Protein AF-A0A1V4QPF0-F1 (afdb_monomer_lite)

Foldseek 3Di:
DDDDDDDDDDDDDDDDDDDDDPPPPPVQPQQPQDDKWKDKDKDAQAAWDWDATPLGKIKIQHRRQFNGTKIKMKMQPDDDLSSPPVQEDPPFGDFFWKMKMFIDQQTATADWMKTKTFTSDFDDAQFKFFKWKQDPVVSHTDGQPRWIWGQHPRSGMTMTTRPRHGPRTRTIMMTTTPPGGD

Secondary structure (DSSP, 8-state):
----------------------------------S--EEEEEE-TTS-EEEE-TTS-EEEE-TTSSSS-EEEEEE----GGGG-GGGSPTT--SEEEEEEEEESTT----SPEEEEEE-SS---TT-EEEEEEEETTTTEEEEEEEEEEEE-TTSSEEEEEE--TT-SS-EEEEEEETT---

Sequence (182 aa):
MKAHLRLLFAGGAMLVLLLALVACSGGGQRAHFPTGQMVTATVPAGQQTVVALPSGSSATFPAGAFAANTHVTVSEMLGGEERDAASFPQGSGLLLGALSITAAPGAAVHQDLTVVLVLEKACTPGEQFVVFQFNPAHHVWESAGSAVAQVGADGQMATFTANTTGLTELEVSYGVFENLHP

Radius of gyration: 25.46 Å; chains: 1; bounding box: 64×34×97 Å

Structure (mmCIF, N/CA/C/O backbone):
data_AF-A0A1V4QPF0-F1
#
_entry.id   AF-A0A1V4QPF0-F1
#
loop_
_atom_site.group_PDB
_atom_site.id
_atom_site.type_symbol
_atom_site.label_atom_id
_atom_site.label_alt_id
_atom_site.label_comp_id
_atom_site.label_asym_id
_atom_site.label_entity_id
_atom_site.label_seq_id
_atom_site.pdbx_PDB_ins_code
_atom_site.Cartn_x
_atom_site.Cartn_y
_atom_site.Cartn_z
_atom_site.occupancy
_atom_site.B_iso_or_equiv
_atom_site.auth_seq_id
_atom_site.auth_comp_id
_atom_site.auth_asym_id
_atom_site.auth_atom_id
_atom_site.pdbx_PDB_model_num
ATOM 1 N N . MET A 1 1 ? 46.985 4.754 -79.239 1.00 35.47 1 MET A N 1
ATOM 2 C CA . MET A 1 1 ? 47.728 3.558 -78.779 1.00 35.47 1 MET A CA 1
ATOM 3 C C . MET A 1 1 ? 47.425 3.349 -77.303 1.00 35.47 1 MET A C 1
ATOM 5 O O . MET A 1 1 ? 47.468 4.336 -76.592 1.00 35.47 1 MET A O 1
ATOM 9 N N . LYS A 1 2 ? 47.052 2.108 -76.931 1.00 33.84 2 LYS A N 1
ATOM 10 C CA . LYS A 1 2 ? 47.289 1.363 -75.664 1.00 33.84 2 LYS A CA 1
ATOM 11 C C . LYS A 1 2 ? 47.632 2.182 -74.395 1.00 33.84 2 LYS A C 1
ATOM 13 O O . LYS A 1 2 ? 48.517 3.014 -74.454 1.00 33.84 2 LYS A O 1
ATOM 18 N N . ALA A 1 3 ? 47.140 1.910 -73.187 1.00 39.81 3 ALA A N 1
ATOM 19 C CA . ALA A 1 3 ? 46.322 0.834 -72.633 1.00 39.81 3 ALA A CA 1
ATOM 20 C C . ALA A 1 3 ? 45.899 1.230 -71.196 1.00 39.81 3 ALA A C 1
ATOM 22 O O . ALA A 1 3 ? 46.525 2.074 -70.562 1.00 39.81 3 ALA A O 1
ATOM 23 N N . HIS A 1 4 ? 44.832 0.591 -70.718 1.00 37.53 4 HIS A N 1
ATOM 24 C CA . HIS A 1 4 ? 44.300 0.595 -69.352 1.00 37.53 4 HIS A CA 1
ATOM 25 C C . HIS A 1 4 ? 45.312 0.122 -68.290 1.00 37.53 4 HIS A C 1
ATOM 27 O O . HIS A 1 4 ? 46.187 -0.660 -68.646 1.00 37.53 4 HIS A O 1
ATOM 33 N N . LEU A 1 5 ? 45.109 0.492 -67.008 1.00 31.28 5 LEU A N 1
ATOM 34 C CA . LEU A 1 5 ? 44.923 -0.408 -65.834 1.00 31.28 5 LEU A CA 1
ATOM 35 C C . LEU A 1 5 ? 45.039 0.401 -64.512 1.00 31.28 5 LEU A C 1
ATOM 37 O O . LEU A 1 5 ? 46.109 0.870 -64.158 1.00 31.28 5 LEU A O 1
ATOM 41 N N . ARG A 1 6 ? 43.919 0.798 -63.889 1.00 37.50 6 ARG A N 1
ATOM 42 C CA . ARG A 1 6 ? 43.373 0.260 -62.616 1.00 37.50 6 ARG A CA 1
ATOM 43 C C . ARG A 1 6 ? 44.394 0.071 -61.478 1.00 37.50 6 ARG A C 1
ATOM 45 O O . ARG A 1 6 ? 45.110 -0.922 -61.464 1.00 37.50 6 ARG A O 1
ATOM 52 N N . LEU A 1 7 ? 44.298 0.917 -60.448 1.00 34.06 7 LEU A N 1
ATOM 53 C CA . LEU A 1 7 ? 44.562 0.522 -59.062 1.00 34.06 7 LEU A CA 1
ATOM 54 C C . LEU A 1 7 ? 43.280 0.744 -58.248 1.00 34.06 7 LEU A C 1
ATOM 56 O O . LEU A 1 7 ? 42.744 1.848 -58.202 1.00 34.06 7 LEU A O 1
ATOM 60 N N . LEU A 1 8 ? 42.775 -0.338 -57.666 1.00 39.50 8 LEU A N 1
ATOM 61 C CA . LEU A 1 8 ? 41.588 -0.426 -56.822 1.00 39.50 8 LEU A CA 1
ATOM 62 C C . LEU A 1 8 ? 41.991 -1.374 -55.693 1.00 39.50 8 LEU A C 1
ATOM 64 O O . LEU A 1 8 ? 42.223 -2.530 -56.002 1.00 39.50 8 LEU A O 1
ATOM 68 N N . PHE A 1 9 ? 42.145 -0.879 -54.465 1.00 37.16 9 PHE A N 1
ATOM 69 C CA . PHE A 1 9 ? 42.130 -1.574 -53.160 1.00 37.16 9 PHE A CA 1
ATOM 70 C C . PHE A 1 9 ? 42.404 -0.479 -52.108 1.00 37.16 9 PHE A C 1
ATOM 72 O O . PHE A 1 9 ? 43.239 0.380 -52.362 1.00 37.16 9 PHE A O 1
ATOM 79 N N . ALA A 1 10 ? 41.848 -0.410 -50.904 1.00 35.81 10 ALA A N 1
ATOM 80 C CA . ALA A 1 10 ? 40.687 -0.972 -50.218 1.00 35.81 10 ALA A CA 1
ATOM 81 C C . ALA A 1 10 ? 40.774 -0.413 -48.778 1.00 35.81 10 ALA A C 1
ATOM 83 O O . ALA A 1 10 ? 41.875 -0.288 -48.248 1.00 35.81 10 ALA A O 1
ATOM 84 N N . GLY A 1 11 ? 39.629 -0.141 -48.145 1.00 32.22 11 GLY A N 1
ATOM 85 C CA . GLY A 1 11 ? 39.514 0.205 -46.718 1.00 32.22 11 GLY A CA 1
ATOM 86 C C . GLY A 1 11 ? 39.716 1.695 -46.426 1.00 32.22 11 GLY A C 1
ATOM 87 O O . GLY A 1 11 ? 40.673 2.299 -46.872 1.00 32.22 11 GLY A O 1
ATOM 88 N N . GLY A 1 12 ? 38.860 2.395 -45.699 1.00 34.09 12 GLY A N 1
ATOM 89 C CA . GLY A 1 12 ? 37.661 2.041 -44.962 1.00 34.09 12 GLY A CA 1
ATOM 90 C C . GLY A 1 12 ? 37.195 3.328 -44.274 1.00 34.09 12 GLY A C 1
ATOM 91 O O . GLY A 1 12 ? 38.023 4.115 -43.838 1.00 34.09 12 GLY A O 1
ATOM 92 N N . ALA A 1 13 ? 35.881 3.543 -44.266 1.00 38.09 13 ALA A N 1
ATOM 93 C CA . ALA A 1 13 ? 35.116 4.369 -43.331 1.00 38.09 13 ALA A CA 1
ATOM 94 C C . ALA A 1 13 ? 35.727 5.692 -42.811 1.00 38.09 13 ALA A C 1
ATOM 96 O O . ALA A 1 13 ? 36.529 5.677 -41.889 1.00 38.09 13 ALA A O 1
ATOM 97 N N . MET A 1 14 ? 35.167 6.833 -43.228 1.00 35.44 14 MET A N 1
ATOM 98 C CA . MET A 1 14 ? 34.601 7.779 -42.251 1.00 35.44 14 MET A CA 1
ATOM 99 C C . MET A 1 14 ? 33.602 8.709 -42.947 1.00 35.44 14 MET A C 1
ATOM 101 O O . MET A 1 14 ? 33.924 9.779 -43.457 1.00 35.44 14 MET A O 1
ATOM 105 N N . LEU A 1 15 ? 32.369 8.219 -43.031 1.00 36.81 15 LEU A N 1
ATOM 106 C CA . LEU A 1 15 ? 31.202 8.952 -43.492 1.00 36.81 15 LEU A CA 1
ATOM 107 C C . LEU A 1 15 ? 30.745 9.893 -42.362 1.00 36.81 15 LEU A C 1
ATOM 109 O O . LEU A 1 15 ? 30.407 9.426 -41.281 1.00 36.81 15 LEU A O 1
ATOM 113 N N . VAL A 1 16 ? 30.768 11.198 -42.641 1.00 38.81 16 VAL A N 1
ATOM 114 C CA . VAL A 1 16 ? 29.796 12.227 -42.219 1.00 38.81 16 VAL A CA 1
ATOM 115 C C . VAL A 1 16 ? 29.272 12.122 -40.774 1.00 38.81 16 VAL A C 1
ATOM 117 O O . VAL A 1 16 ? 28.289 11.438 -40.512 1.00 38.81 16 VAL A O 1
ATOM 120 N N . LEU A 1 17 ? 29.846 12.905 -39.851 1.00 39.06 17 LEU A N 1
ATOM 121 C CA . LEU A 1 17 ? 29.245 13.174 -38.537 1.00 39.06 17 LEU A CA 1
ATOM 122 C C . LEU A 1 17 ? 28.933 14.670 -38.396 1.00 39.06 17 LEU A C 1
ATOM 124 O O . LEU A 1 17 ? 29.670 15.432 -37.778 1.00 39.06 17 LEU A O 1
ATOM 128 N N . LEU A 1 18 ? 27.845 15.093 -39.035 1.00 40.84 18 LEU A N 1
ATOM 129 C CA . LEU A 1 18 ? 27.267 16.425 -38.875 1.00 40.84 18 LEU A CA 1
ATOM 130 C C . LEU A 1 18 ? 25.781 16.338 -39.222 1.00 40.84 18 LEU A C 1
ATOM 132 O O . LEU A 1 18 ? 25.400 16.554 -40.366 1.00 40.84 18 LEU A O 1
ATOM 136 N N . LEU A 1 19 ? 24.956 15.964 -38.242 1.00 41.16 19 LEU A N 1
ATOM 137 C CA . LEU A 1 19 ? 23.511 16.186 -38.260 1.00 41.16 19 LEU A CA 1
ATOM 138 C C . LEU A 1 19 ? 22.954 16.108 -36.833 1.00 41.16 19 LEU A C 1
ATOM 140 O O . LEU A 1 19 ? 22.882 15.047 -36.228 1.00 41.16 19 LEU A O 1
ATOM 144 N N . ALA A 1 20 ? 22.611 17.300 -36.348 1.00 42.09 20 ALA A N 1
ATOM 145 C CA . ALA A 1 20 ? 21.445 17.637 -35.545 1.00 42.09 20 ALA A CA 1
ATOM 146 C C . ALA A 1 20 ? 21.108 16.765 -34.324 1.00 42.09 20 ALA A C 1
ATOM 148 O O . ALA A 1 20 ? 20.602 15.653 -34.429 1.00 42.09 20 ALA A O 1
ATOM 149 N N . LEU A 1 21 ? 21.249 17.410 -33.161 1.00 45.69 21 LEU A N 1
ATOM 150 C CA . LEU A 1 21 ? 20.321 17.330 -32.035 1.00 45.69 21 LEU A CA 1
ATOM 151 C C . LEU A 1 21 ? 18.900 16.937 -32.477 1.00 45.69 21 LEU A C 1
ATOM 153 O O . LEU A 1 21 ? 18.097 17.783 -32.863 1.00 45.69 21 LEU A O 1
ATOM 157 N N . VAL A 1 22 ? 18.578 15.658 -32.341 1.00 44.28 22 VAL A N 1
ATOM 158 C CA . VAL A 1 22 ? 17.237 15.236 -31.962 1.00 44.28 22 VAL A CA 1
ATOM 159 C C . VAL A 1 22 ? 17.394 14.778 -30.529 1.00 44.28 22 VAL A C 1
ATOM 161 O O . VAL A 1 22 ? 17.840 13.668 -30.247 1.00 44.28 22 VAL A O 1
ATOM 164 N N . ALA A 1 23 ? 17.086 15.694 -29.613 1.00 41.69 23 ALA A N 1
ATOM 165 C CA . ALA A 1 23 ? 16.634 15.301 -28.299 1.00 41.69 23 ALA A CA 1
ATOM 166 C C . ALA A 1 23 ? 15.462 14.346 -28.540 1.00 41.69 23 ALA A C 1
ATOM 168 O O . ALA A 1 23 ? 14.362 14.777 -28.884 1.00 41.69 23 ALA A O 1
ATOM 169 N N . CYS A 1 24 ? 15.709 13.043 -28.427 1.00 38.41 24 CYS A N 1
ATOM 170 C CA . CYS A 1 24 ? 14.636 12.115 -28.154 1.00 38.41 24 CYS A CA 1
ATOM 171 C C . CYS A 1 24 ? 14.126 12.516 -26.774 1.00 38.41 24 CYS A C 1
ATOM 173 O O . CYS A 1 24 ? 14.644 12.080 -25.750 1.00 38.41 24 CYS A O 1
ATOM 175 N N . SER A 1 25 ? 13.130 13.401 -26.764 1.00 43.56 25 SER A N 1
ATOM 176 C CA . SER A 1 25 ? 12.105 13.402 -25.743 1.00 43.56 25 SER A CA 1
ATOM 177 C C . SER A 1 25 ? 11.560 11.980 -25.731 1.00 43.56 25 SER A C 1
ATOM 179 O O . SER A 1 25 ? 10.666 11.641 -26.510 1.00 43.56 25 SER A O 1
ATOM 181 N N . GLY A 1 26 ? 12.175 11.118 -24.922 1.00 37.66 26 GLY A N 1
ATOM 182 C CA . GLY A 1 26 ? 11.534 9.909 -24.458 1.00 37.66 26 GLY A CA 1
AT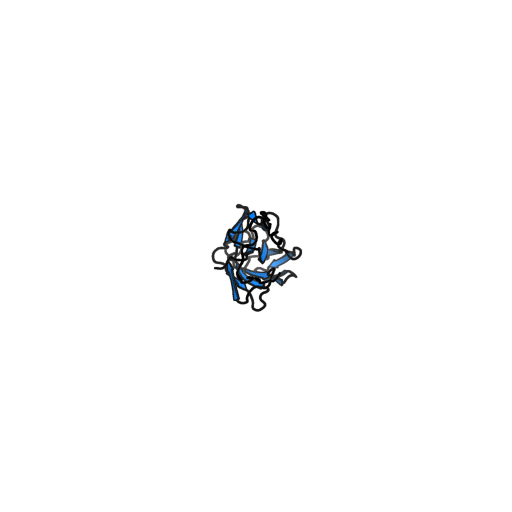OM 183 C C . GLY A 1 26 ? 10.297 10.409 -23.748 1.00 37.66 26 GLY A C 1
ATOM 184 O O . GLY A 1 26 ? 10.381 10.885 -22.620 1.00 37.66 26 GLY A O 1
ATOM 185 N N . GLY A 1 27 ? 9.186 10.454 -24.482 1.00 36.19 27 GL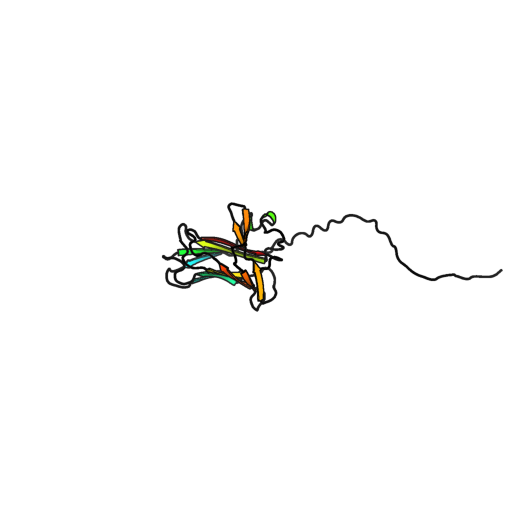Y A N 1
ATOM 186 C CA . GLY A 1 27 ? 7.885 10.701 -23.909 1.00 36.19 27 GLY A CA 1
ATOM 187 C C . GLY A 1 27 ? 7.741 9.641 -22.844 1.00 36.19 27 GLY A C 1
ATOM 188 O O . GLY A 1 27 ? 7.613 8.466 -23.185 1.00 36.19 27 GLY A O 1
ATOM 189 N N . GLY A 1 28 ? 7.878 10.056 -21.582 1.00 41.75 28 GLY A N 1
ATOM 190 C CA . GLY A 1 28 ? 7.612 9.196 -20.448 1.00 41.75 28 GLY A CA 1
ATOM 191 C C . GLY A 1 28 ? 6.280 8.538 -20.739 1.00 41.75 28 GLY A C 1
ATOM 192 O O . GLY A 1 28 ? 5.289 9.236 -20.990 1.00 41.75 28 GLY A O 1
ATOM 193 N N . GLN A 1 29 ? 6.289 7.210 -20.841 1.00 43.06 29 GLN A N 1
ATOM 194 C CA . GLN A 1 29 ? 5.051 6.460 -20.884 1.00 43.06 29 GLN A CA 1
ATOM 195 C C . GLN A 1 29 ? 4.284 6.910 -19.650 1.00 43.06 29 GLN A C 1
ATOM 197 O O . GLN A 1 29 ? 4.707 6.694 -18.520 1.00 43.06 29 GLN A O 1
ATOM 202 N N . ARG A 1 30 ? 3.218 7.675 -19.890 1.00 48.00 30 ARG A N 1
ATOM 203 C CA . ARG A 1 30 ? 2.278 8.062 -18.853 1.00 48.00 30 ARG A CA 1
ATOM 204 C C . ARG A 1 30 ? 1.765 6.751 -18.289 1.00 48.00 30 ARG A C 1
ATOM 206 O O . ARG A 1 30 ? 1.171 5.999 -19.060 1.00 48.00 30 ARG A O 1
ATOM 213 N N . ALA A 1 31 ? 2.045 6.505 -17.012 1.00 44.16 31 ALA A N 1
ATOM 214 C CA . ALA A 1 31 ? 1.589 5.334 -16.284 1.00 44.16 31 ALA A CA 1
ATOM 215 C C . ALA A 1 31 ? 0.129 5.047 -16.659 1.00 44.16 31 ALA A C 1
ATOM 217 O O . ALA A 1 31 ? -0.770 5.870 -16.419 1.00 44.16 31 ALA A O 1
ATOM 218 N N . HIS A 1 32 ? -0.098 3.936 -17.353 1.00 47.34 32 HIS A N 1
ATOM 219 C CA . HIS A 1 32 ? -1.435 3.479 -17.673 1.00 47.34 32 HIS A CA 1
ATOM 220 C C . HIS A 1 32 ? -1.970 2.784 -16.430 1.00 47.34 32 HIS A C 1
ATOM 222 O O . HIS A 1 32 ? -1.997 1.562 -16.332 1.00 47.34 32 HIS A O 1
ATOM 228 N N . PHE A 1 33 ? -2.393 3.588 -15.457 1.00 50.75 33 PHE A N 1
ATOM 229 C CA . PHE A 1 33 ? -3.130 3.055 -14.325 1.00 50.75 33 PHE A CA 1
ATOM 230 C C . PHE A 1 33 ? -4.452 2.479 -14.836 1.00 50.75 33 PHE A C 1
ATOM 232 O O . PHE A 1 33 ? -5.178 3.194 -15.545 1.00 50.75 33 PHE A O 1
ATOM 239 N N . PRO A 1 34 ? -4.806 1.239 -14.451 1.00 51.50 34 PRO A N 1
ATOM 240 C CA . PRO A 1 34 ? -6.169 0.759 -14.575 1.00 51.50 34 PRO A CA 1
ATOM 241 C C . PRO A 1 34 ? -7.111 1.833 -14.033 1.00 51.50 34 PRO A C 1
ATOM 243 O O . PRO A 1 34 ? -6.824 2.494 -13.032 1.00 51.50 34 PRO A O 1
ATOM 246 N N . THR A 1 35 ? -8.208 2.065 -14.748 1.00 53.72 35 THR A N 1
ATOM 247 C CA . THR A 1 35 ? -9.257 3.005 -14.349 1.00 53.72 35 THR A CA 1
ATOM 248 C C . THR A 1 35 ? -9.561 2.849 -12.868 1.00 53.72 35 THR A C 1
ATOM 250 O O . THR A 1 35 ? -9.953 1.769 -12.434 1.00 53.72 35 THR A O 1
ATOM 253 N N . GLY A 1 36 ? -9.347 3.944 -12.143 1.00 62.94 36 GLY A N 1
ATOM 254 C CA . GLY A 1 36 ? -9.359 4.037 -10.697 1.00 62.94 36 GLY A CA 1
ATOM 255 C C . GLY A 1 36 ? -10.484 3.260 -10.030 1.00 62.94 36 GLY A C 1
ATOM 256 O O . GLY A 1 36 ? -11.655 3.614 -10.158 1.00 62.94 36 GLY A O 1
ATOM 257 N N . GLN A 1 37 ? -10.108 2.194 -9.331 1.00 84.50 37 GLN A N 1
ATOM 258 C CA . GLN A 1 37 ? -11.037 1.382 -8.564 1.00 84.50 37 GLN A CA 1
ATOM 259 C C . GLN A 1 37 ? -10.996 1.796 -7.108 1.00 84.50 37 GLN A C 1
ATOM 261 O O . GLN A 1 37 ? -9.951 2.172 -6.584 1.00 84.50 37 GLN A O 1
ATOM 266 N N . MET A 1 38 ? -12.153 1.716 -6.466 1.00 92.75 38 MET A N 1
ATOM 267 C CA . MET A 1 38 ? -12.315 2.023 -5.060 1.00 92.75 38 MET A CA 1
ATOM 268 C C . MET A 1 38 ? -13.345 1.070 -4.471 1.00 92.75 38 MET A C 1
ATOM 270 O O . MET A 1 38 ? -14.390 0.822 -5.077 1.00 92.75 38 MET A O 1
ATOM 274 N N . VAL A 1 39 ? -13.055 0.547 -3.286 1.00 95.88 39 VAL A N 1
ATOM 275 C CA . VAL A 1 39 ? -13.970 -0.290 -2.514 1.00 95.88 39 VAL A CA 1
ATOM 276 C C . VAL A 1 39 ? -14.012 0.233 -1.089 1.00 95.88 39 VAL A C 1
ATOM 278 O O . VAL A 1 39 ? -12.976 0.398 -0.448 1.00 95.88 39 VAL A O 1
ATOM 281 N N . THR A 1 40 ? -15.225 0.450 -0.584 1.00 96.56 40 THR A N 1
ATOM 282 C CA . THR A 1 40 ? -15.469 0.744 0.828 1.00 96.56 40 THR A CA 1
ATOM 283 C C . THR A 1 40 ? -16.039 -0.492 1.510 1.00 96.56 40 THR A C 1
ATOM 285 O O . THR A 1 40 ? -16.972 -1.117 1.005 1.00 96.56 40 THR A O 1
ATOM 288 N N . ALA A 1 41 ? -15.496 -0.835 2.673 1.00 96.94 41 ALA A N 1
ATOM 289 C CA . ALA A 1 41 ? -15.918 -1.978 3.469 1.00 96.94 41 ALA A CA 1
ATOM 290 C C . ALA A 1 41 ? -15.939 -1.632 4.961 1.00 96.94 41 ALA A C 1
ATOM 292 O O . ALA A 1 41 ? -15.362 -0.638 5.400 1.00 96.94 41 ALA A O 1
ATOM 293 N N . THR A 1 42 ? -16.605 -2.469 5.752 1.00 97.69 42 THR A N 1
ATOM 294 C CA . THR A 1 42 ? -16.504 -2.435 7.214 1.00 97.69 42 THR A CA 1
ATOM 295 C C . THR A 1 42 ? -15.516 -3.503 7.663 1.00 97.69 42 THR A C 1
ATOM 297 O O . THR A 1 42 ? -15.692 -4.670 7.323 1.00 97.69 42 THR A O 1
ATOM 300 N N . VAL A 1 43 ? -14.518 -3.110 8.452 1.00 97.69 43 VAL A N 1
ATOM 301 C CA . VAL A 1 43 ? -13.574 -4.003 9.135 1.00 97.69 43 VAL A CA 1
ATOM 302 C C . VAL A 1 43 ? -14.059 -4.202 10.572 1.00 97.69 43 VAL A C 1
ATOM 304 O O . VAL A 1 43 ? -14.035 -3.245 11.353 1.00 97.69 43 VAL A O 1
ATOM 307 N N . PRO A 1 44 ? -14.536 -5.398 10.954 1.00 97.44 44 PRO A N 1
ATOM 308 C CA . PRO A 1 44 ? -14.956 -5.666 12.324 1.00 97.44 44 PRO A CA 1
ATOM 309 C C . PRO A 1 44 ? -13.756 -5.778 13.277 1.00 97.44 44 PRO A C 1
ATOM 311 O O . PRO A 1 44 ? -12.759 -6.414 12.943 1.00 97.44 44 PRO A O 1
ATOM 314 N N . ALA A 1 45 ? -13.882 -5.260 14.504 1.00 92.50 45 ALA A N 1
ATOM 315 C CA . ALA A 1 45 ? -12.778 -5.153 15.477 1.00 92.50 45 ALA A CA 1
ATOM 316 C C . ALA A 1 45 ? -12.066 -6.477 15.842 1.00 92.50 45 ALA A C 1
ATOM 318 O O . ALA A 1 45 ? -10.945 -6.476 16.337 1.00 92.50 45 ALA A O 1
ATOM 319 N N . GLY A 1 46 ? -12.702 -7.628 15.613 1.00 93.19 46 GLY A N 1
ATOM 320 C CA . GLY A 1 46 ? -12.178 -8.948 15.986 1.00 93.19 46 GLY A CA 1
ATOM 321 C C . GLY A 1 46 ? -11.972 -9.911 14.820 1.00 93.19 46 GLY A C 1
ATOM 322 O O . GLY A 1 46 ? -11.749 -11.093 15.063 1.00 93.19 46 GLY A O 1
ATOM 323 N N . GLN A 1 47 ? -12.098 -9.456 13.572 1.00 96.62 47 GLN A N 1
ATOM 324 C CA . GLN A 1 47 ? -12.038 -10.333 12.402 1.00 96.62 47 GLN A CA 1
ATOM 325 C C . GLN A 1 47 ? -10.997 -9.846 11.410 1.00 96.62 47 GLN A C 1
ATOM 327 O O . GLN A 1 47 ? -10.887 -8.651 11.144 1.00 96.62 47 GLN A O 1
ATOM 332 N N . GLN A 1 48 ? -10.270 -10.793 10.820 1.00 98.12 48 GLN A N 1
ATOM 333 C CA . GLN A 1 48 ? -9.482 -10.479 9.642 1.00 98.12 48 GLN A CA 1
ATOM 334 C C . GLN A 1 48 ? -10.430 -10.124 8.496 1.00 98.12 48 GLN A C 1
ATOM 336 O O . GLN A 1 48 ? -11.368 -10.867 8.208 1.00 98.12 48 GLN A O 1
ATOM 341 N N . THR A 1 49 ? -10.164 -9.004 7.835 1.00 98.56 49 THR A N 1
ATOM 342 C CA . THR A 1 49 ? -10.939 -8.530 6.688 1.00 98.56 49 THR A CA 1
ATOM 343 C C . THR A 1 49 ? -9.995 -8.260 5.531 1.00 98.56 49 THR A C 1
ATOM 345 O O . THR A 1 49 ? -8.993 -7.572 5.698 1.00 98.56 49 THR A O 1
ATOM 348 N N . VAL A 1 50 ? -10.315 -8.785 4.351 1.00 98.50 50 VAL A N 1
ATOM 349 C CA . VAL A 1 50 ? -9.611 -8.449 3.110 1.00 98.50 50 VAL A CA 1
ATOM 350 C C . VAL A 1 50 ? -10.506 -7.519 2.310 1.00 98.50 50 VAL A C 1
ATOM 352 O O . VAL A 1 50 ? -11.647 -7.866 2.005 1.00 98.50 50 VAL A O 1
ATOM 355 N N . VAL A 1 51 ? -9.987 -6.346 1.968 1.00 98.25 51 VAL A N 1
ATOM 356 C CA . VAL A 1 51 ? -10.649 -5.401 1.071 1.00 98.25 51 VAL A CA 1
ATOM 357 C C . VAL A 1 51 ? -9.897 -5.441 -0.251 1.00 98.25 51 VAL A C 1
ATOM 359 O O . VAL A 1 51 ? -8.805 -4.888 -0.370 1.00 98.25 51 VAL A O 1
ATOM 362 N N . ALA A 1 52 ? -10.461 -6.168 -1.214 1.00 96.81 52 ALA A N 1
ATOM 363 C CA . ALA A 1 52 ? -9.872 -6.386 -2.529 1.00 96.81 52 ALA A CA 1
ATOM 364 C C . ALA A 1 52 ? -10.560 -5.525 -3.591 1.00 96.81 52 ALA A C 1
ATOM 366 O O . ALA A 1 52 ? -11.789 -5.443 -3.645 1.00 96.81 52 ALA A O 1
ATOM 367 N N . LEU A 1 53 ? -9.751 -4.914 -4.447 1.00 94.75 53 LEU A N 1
ATOM 368 C CA . LEU A 1 53 ? -10.194 -4.234 -5.651 1.00 94.75 53 LEU A CA 1
ATOM 369 C C . LEU A 1 53 ? -10.398 -5.257 -6.781 1.00 94.75 53 LEU A C 1
ATOM 371 O O . LEU A 1 53 ? -9.691 -6.267 -6.826 1.00 94.75 53 LEU A O 1
ATOM 375 N N . PRO A 1 54 ? -11.329 -5.013 -7.720 1.00 92.25 54 PRO A N 1
ATOM 376 C CA . PRO A 1 54 ? -11.493 -5.860 -8.905 1.00 92.25 54 PRO A CA 1
ATOM 377 C C . PRO A 1 54 ? -10.229 -6.056 -9.768 1.00 92.25 54 PRO A C 1
ATOM 379 O O . PRO A 1 54 ? -10.175 -7.016 -10.533 1.00 92.25 54 PRO A O 1
ATOM 382 N N . SER A 1 55 ? -9.228 -5.179 -9.669 1.00 89.25 55 SER A N 1
ATOM 383 C CA . SER A 1 55 ? -7.913 -5.311 -10.307 1.00 89.25 55 SER A CA 1
ATOM 384 C C . SER A 1 55 ? -7.089 -6.475 -9.747 1.00 89.25 55 SER A C 1
ATOM 386 O O . SER A 1 55 ? -6.263 -7.036 -10.462 1.00 89.25 55 SER A O 1
ATOM 388 N N . GLY A 1 56 ? -7.317 -6.843 -8.482 1.00 92.19 56 GLY A N 1
ATOM 389 C CA . GLY A 1 56 ? -6.507 -7.786 -7.712 1.00 92.19 56 GLY A CA 1
ATOM 390 C C . GLY A 1 56 ? -5.701 -7.137 -6.581 1.00 92.19 56 GLY A C 1
ATOM 391 O O . GLY A 1 56 ? -5.287 -7.849 -5.665 1.00 92.19 56 GLY A O 1
ATOM 392 N N . SER A 1 57 ? -5.519 -5.811 -6.582 1.00 95.44 57 SER A N 1
ATOM 393 C CA . SER A 1 57 ? -4.869 -5.122 -5.460 1.00 95.44 57 SER A CA 1
ATOM 394 C C . SER A 1 57 ? -5.739 -5.211 -4.209 1.00 95.44 57 SER A C 1
ATOM 396 O O . SER A 1 57 ? -6.970 -5.252 -4.288 1.00 95.44 57 SER A O 1
ATOM 398 N N . SER A 1 58 ? -5.129 -5.253 -3.028 1.00 97.69 58 SER A N 1
ATOM 399 C CA . SER A 1 58 ? -5.891 -5.394 -1.787 1.00 97.69 58 SER A CA 1
ATOM 400 C C . SER A 1 58 ? -5.153 -4.884 -0.558 1.00 97.69 58 SER A C 1
ATOM 402 O O . SER A 1 58 ? -3.926 -4.796 -0.534 1.00 97.69 58 SER A O 1
ATOM 404 N N . ALA A 1 59 ? -5.929 -4.605 0.487 1.00 98.56 59 ALA A N 1
ATOM 405 C CA . ALA A 1 59 ? -5.432 -4.449 1.844 1.00 98.56 59 ALA A CA 1
ATOM 406 C C . ALA A 1 59 ? -6.078 -5.505 2.749 1.00 98.56 59 ALA A C 1
ATOM 408 O O . ALA A 1 59 ? -7.302 -5.668 2.778 1.00 98.56 59 ALA A O 1
ATOM 409 N N . THR A 1 60 ? -5.247 -6.224 3.496 1.00 98.69 60 THR A N 1
ATOM 410 C CA . THR A 1 60 ? -5.671 -7.173 4.523 1.00 98.69 60 THR A CA 1
ATOM 411 C C . THR A 1 60 ? -5.485 -6.541 5.890 1.00 98.69 60 THR A C 1
ATOM 413 O O . THR A 1 60 ? -4.370 -6.226 6.305 1.00 98.69 60 THR A O 1
ATOM 416 N N . PHE A 1 61 ? -6.600 -6.405 6.594 1.00 98.50 61 PHE A N 1
ATOM 417 C CA . PHE A 1 61 ? -6.681 -5.933 7.963 1.00 98.50 61 PHE A CA 1
ATOM 418 C C . PHE A 1 61 ? -6.720 -7.158 8.878 1.00 98.50 61 PHE A C 1
ATOM 420 O O . PHE A 1 61 ? -7.697 -7.912 8.812 1.00 98.50 61 PHE A O 1
ATOM 427 N N . PRO A 1 62 ? -5.688 -7.418 9.697 1.00 98.38 62 PRO A N 1
ATOM 428 C CA . PRO A 1 62 ? -5.714 -8.535 10.635 1.00 98.38 62 PRO A CA 1
ATOM 429 C C . PRO A 1 62 ? -6.781 -8.330 11.722 1.00 98.38 62 PRO A C 1
ATOM 431 O O . PRO A 1 62 ? -7.252 -7.218 11.970 1.00 98.38 62 PRO A O 1
ATOM 434 N N . ALA A 1 63 ? -7.157 -9.413 12.405 1.00 97.38 63 ALA A N 1
ATOM 435 C CA . ALA A 1 63 ? -8.039 -9.314 13.565 1.00 97.38 63 ALA A CA 1
ATOM 436 C C . ALA A 1 63 ? -7.418 -8.387 14.626 1.00 97.38 63 ALA A C 1
ATOM 438 O O . ALA A 1 63 ? -6.240 -8.519 14.962 1.00 97.38 63 ALA A O 1
ATOM 439 N N . GLY A 1 64 ? -8.207 -7.448 15.151 1.00 96.06 64 GLY A N 1
ATOM 440 C CA . GLY A 1 64 ? -7.708 -6.431 16.075 1.00 96.06 64 GLY A CA 1
ATOM 441 C C . GLY A 1 64 ? -7.019 -5.240 15.408 1.00 96.06 64 GLY A C 1
ATOM 442 O O . GLY A 1 64 ? -6.467 -4.424 16.135 1.00 96.06 64 GLY A O 1
ATOM 443 N N . ALA A 1 65 ? -7.051 -5.095 14.074 1.00 97.31 65 ALA A N 1
ATOM 444 C CA . ALA A 1 65 ? -6.513 -3.906 13.398 1.00 97.31 65 ALA A CA 1
ATOM 445 C C . ALA A 1 65 ? -7.147 -2.598 13.904 1.00 97.31 65 ALA A C 1
ATOM 447 O O . ALA A 1 65 ? -6.452 -1.593 14.026 1.00 97.31 65 ALA A O 1
ATOM 448 N N . PHE A 1 66 ? -8.433 -2.633 14.263 1.00 97.19 66 PHE A N 1
ATOM 449 C CA . PHE A 1 66 ? -9.165 -1.528 14.882 1.00 97.19 66 PHE A CA 1
ATOM 450 C C . PHE A 1 66 ? -9.861 -1.995 16.166 1.00 97.19 66 PHE A C 1
ATOM 452 O O . PHE A 1 66 ? -10.305 -3.139 16.250 1.00 97.19 66 PHE A O 1
ATOM 459 N N . ALA A 1 67 ? -10.012 -1.107 17.154 1.00 95.44 67 ALA A N 1
ATOM 460 C CA . ALA A 1 67 ? -10.720 -1.409 18.407 1.00 95.44 67 ALA A CA 1
ATOM 461 C C . ALA A 1 67 ? -12.255 -1.466 18.266 1.00 95.44 67 ALA A C 1
ATOM 463 O O . ALA A 1 67 ? -12.944 -1.999 19.136 1.00 95.44 67 ALA A O 1
ATOM 464 N N . ALA A 1 68 ? -12.800 -0.914 17.182 1.00 95.56 68 ALA A N 1
ATOM 465 C CA . ALA A 1 68 ? -14.224 -0.895 16.868 1.00 95.56 68 ALA A CA 1
ATOM 466 C C . ALA A 1 68 ? -14.443 -1.246 15.390 1.00 95.56 68 ALA A C 1
ATOM 468 O O . ALA A 1 68 ? -13.492 -1.338 14.616 1.00 95.56 68 ALA A O 1
ATOM 469 N N . ASN A 1 69 ? -15.700 -1.465 15.002 1.00 96.81 69 ASN A N 1
ATOM 470 C CA . ASN A 1 69 ? -16.038 -1.644 13.594 1.00 96.81 69 ASN A CA 1
ATOM 471 C C . ASN A 1 69 ? -15.736 -0.344 12.843 1.00 96.81 69 ASN A C 1
ATOM 473 O O . ASN A 1 69 ? -16.340 0.688 13.136 1.00 96.81 69 ASN A O 1
ATOM 477 N N . THR A 1 70 ? -14.837 -0.412 11.867 1.00 97.25 70 THR A N 1
ATOM 478 C CA . THR A 1 70 ? -14.332 0.768 11.161 1.00 97.25 70 THR A CA 1
ATOM 479 C C . THR A 1 70 ? -14.674 0.676 9.686 1.00 97.25 70 THR A C 1
ATOM 481 O O . THR A 1 70 ? -14.478 -0.364 9.058 1.00 97.25 70 THR A O 1
ATOM 484 N N . HIS A 1 71 ? -15.183 1.767 9.117 1.00 96.88 71 HIS A N 1
ATOM 485 C CA . HIS A 1 71 ? -15.303 1.889 7.670 1.00 96.88 71 HIS A CA 1
ATOM 486 C C . HIS A 1 71 ? -13.948 2.255 7.077 1.00 96.88 71 HIS A C 1
ATOM 488 O O . HIS A 1 71 ? -13.316 3.215 7.522 1.00 96.88 71 HIS A O 1
ATOM 494 N N . VAL A 1 72 ? -13.525 1.488 6.080 1.00 97.88 72 VAL A N 1
ATOM 495 C CA . VAL A 1 72 ? -12.286 1.709 5.339 1.00 97.88 72 VAL A CA 1
ATOM 496 C C . VAL A 1 72 ? -12.590 1.792 3.856 1.00 97.88 72 VAL A C 1
ATOM 498 O O . VAL A 1 72 ? -13.472 1.096 3.353 1.00 97.88 72 VAL A O 1
ATOM 501 N N . THR A 1 73 ? -11.829 2.619 3.164 1.00 97.44 73 THR A N 1
ATOM 502 C CA . THR A 1 73 ? -11.819 2.756 1.718 1.00 97.44 73 THR A CA 1
ATOM 503 C C . THR A 1 73 ? -10.435 2.371 1.227 1.00 97.44 73 THR A C 1
ATOM 505 O O . THR A 1 73 ? -9.435 2.906 1.696 1.00 97.44 73 THR A O 1
ATOM 508 N N . VAL A 1 74 ? -10.387 1.436 0.286 1.00 97.06 74 VAL A N 1
ATOM 509 C CA . VAL A 1 74 ? -9.176 1.033 -0.430 1.00 97.06 74 VAL A CA 1
ATOM 510 C C . VAL A 1 74 ? -9.326 1.474 -1.877 1.00 97.06 74 VAL A C 1
ATOM 512 O O . VAL A 1 74 ? -10.415 1.343 -2.439 1.00 97.06 74 VAL A O 1
ATOM 515 N N . SER A 1 75 ? -8.273 2.032 -2.469 1.00 94.50 75 SER A N 1
ATOM 516 C CA . SER A 1 75 ? -8.361 2.707 -3.762 1.00 94.50 75 SER A CA 1
ATOM 517 C C . SER A 1 75 ? -7.061 2.643 -4.564 1.00 94.50 75 SER A C 1
ATOM 519 O O . SER A 1 75 ? -5.986 2.821 -4.015 1.00 94.50 75 SER A O 1
ATOM 521 N N . GLU A 1 76 ? -7.161 2.464 -5.878 1.00 89.75 76 GLU A N 1
ATOM 522 C CA . GLU A 1 76 ? -6.072 2.699 -6.851 1.00 89.75 76 GLU A CA 1
ATOM 523 C C . GLU A 1 76 ? -6.156 4.105 -7.477 1.00 89.75 76 GLU A C 1
ATOM 525 O O . GLU A 1 76 ? -5.363 4.485 -8.348 1.00 89.75 76 GLU A O 1
ATOM 530 N N . MET A 1 77 ? -7.151 4.901 -7.071 1.00 78.94 77 MET A N 1
ATOM 531 C CA . MET A 1 77 ? -7.306 6.289 -7.501 1.00 78.94 77 MET A CA 1
ATOM 532 C C . MET A 1 77 ? -6.258 7.179 -6.839 1.00 78.94 77 MET A C 1
ATOM 534 O O . MET A 1 77 ? -6.583 7.928 -5.925 1.00 78.94 77 MET A O 1
ATOM 538 N N . LEU A 1 78 ? -5.026 7.136 -7.342 1.00 74.75 78 LEU A N 1
ATOM 539 C CA . LEU A 1 78 ? -4.054 8.180 -7.035 1.00 74.75 78 LEU A CA 1
ATOM 540 C C . LEU A 1 78 ? -4.503 9.515 -7.641 1.00 74.75 78 LEU A C 1
ATOM 542 O O . LEU A 1 78 ? -4.901 9.554 -8.813 1.00 74.75 78 LEU A O 1
ATOM 546 N N . GLY A 1 79 ? -4.427 10.595 -6.873 1.00 65.50 79 GLY A N 1
ATOM 547 C CA . GLY A 1 79 ? -4.869 11.930 -7.277 1.00 65.50 79 GLY A CA 1
ATOM 548 C C . GLY A 1 79 ? -3.730 12.945 -7.349 1.00 65.50 79 GLY A C 1
ATOM 549 O O . GLY A 1 79 ? -2.769 12.870 -6.595 1.00 65.50 79 GLY A O 1
ATOM 550 N N . GLY A 1 80 ? -3.860 13.935 -8.240 1.00 74.88 80 GLY A N 1
ATOM 551 C CA . GLY A 1 80 ? -2.993 15.120 -8.254 1.00 74.88 80 GLY A CA 1
ATOM 552 C C . GLY A 1 80 ? -1.496 14.794 -8.276 1.00 74.88 80 GLY A C 1
ATOM 553 O O . GLY A 1 80 ? -1.016 14.115 -9.183 1.00 74.88 80 GLY A O 1
ATOM 554 N N . GLU A 1 81 ? -0.782 15.293 -7.269 1.00 76.50 81 GLU A N 1
ATOM 555 C CA . GLU A 1 81 ? 0.674 15.179 -7.132 1.00 76.50 81 GLU A CA 1
ATOM 556 C C . GLU A 1 81 ? 1.151 13.755 -6.837 1.00 76.50 81 GLU A C 1
ATOM 558 O O . GLU A 1 81 ? 2.296 13.440 -7.139 1.00 76.50 81 GLU A O 1
ATOM 563 N N . GLU A 1 82 ? 0.286 12.850 -6.368 1.00 75.06 82 GLU A N 1
ATOM 564 C CA . GLU A 1 82 ? 0.640 11.431 -6.200 1.00 75.06 82 GLU A CA 1
ATOM 565 C C . GLU A 1 82 ? 1.015 10.769 -7.536 1.00 75.06 82 GLU A C 1
ATOM 567 O O . GLU A 1 82 ? 1.750 9.783 -7.553 1.00 75.06 82 GLU A O 1
ATOM 572 N N . ARG A 1 83 ? 0.524 11.317 -8.659 1.00 81.12 83 ARG A N 1
ATOM 573 C CA . ARG A 1 83 ? 0.842 10.881 -10.030 1.00 81.12 83 ARG A CA 1
ATOM 574 C C . ARG A 1 83 ? 1.828 11.797 -10.751 1.00 81.12 83 ARG A C 1
ATOM 576 O O . ARG A 1 83 ? 2.172 11.516 -11.901 1.00 81.12 83 ARG A O 1
ATOM 583 N N . ASP A 1 84 ? 2.221 12.908 -10.139 1.00 83.94 84 ASP A N 1
ATOM 584 C CA . ASP A 1 84 ? 3.168 13.823 -10.758 1.00 83.94 84 ASP A CA 1
ATOM 585 C C . ASP A 1 84 ? 4.569 13.220 -10.682 1.00 83.94 84 ASP A C 1
ATOM 587 O O . ASP A 1 84 ? 5.082 12.955 -9.602 1.00 83.94 84 ASP A O 1
ATOM 591 N N . ALA A 1 85 ? 5.220 13.035 -11.829 1.00 85.06 85 ALA A N 1
ATOM 592 C CA . ALA A 1 85 ? 6.588 12.534 -11.871 1.00 85.06 85 ALA A CA 1
ATOM 593 C C . ALA A 1 85 ? 7.571 13.435 -11.097 1.00 85.06 85 ALA A C 1
ATOM 595 O O . ALA A 1 85 ? 8.631 12.968 -10.689 1.00 85.06 85 ALA A O 1
ATOM 596 N N . ALA A 1 86 ? 7.232 14.711 -10.873 1.00 87.69 86 ALA A N 1
ATOM 597 C CA . ALA A 1 86 ? 8.014 15.613 -10.032 1.00 87.69 86 ALA A CA 1
ATOM 598 C C . ALA A 1 86 ? 7.996 15.236 -8.538 1.00 87.69 86 ALA A C 1
ATOM 600 O O . ALA A 1 86 ? 8.918 15.618 -7.819 1.00 87.69 86 ALA A O 1
ATOM 601 N N . SER A 1 87 ? 6.986 14.491 -8.074 1.00 89.25 87 SER A N 1
ATOM 602 C CA . SER A 1 87 ? 6.892 14.012 -6.689 1.00 89.25 87 SER A CA 1
ATOM 603 C C . SER A 1 87 ? 7.582 12.661 -6.474 1.00 89.25 87 SER A C 1
ATOM 605 O O . SER A 1 87 ? 7.728 12.215 -5.333 1.00 89.25 87 SER A O 1
ATOM 607 N N . PHE A 1 88 ? 7.984 11.982 -7.555 1.00 93.00 88 PHE A N 1
ATOM 608 C CA . PHE A 1 88 ? 8.540 10.634 -7.486 1.00 93.00 88 PHE A CA 1
ATOM 609 C C . PHE A 1 88 ? 9.949 10.642 -6.878 1.00 93.00 88 PHE A C 1
ATOM 611 O O . PHE A 1 88 ? 10.684 11.627 -7.016 1.00 93.00 88 PHE A O 1
ATOM 618 N N . PRO A 1 89 ? 10.377 9.543 -6.230 1.00 93.81 89 PRO A N 1
ATOM 619 C CA . PRO A 1 89 ? 11.689 9.496 -5.603 1.00 93.81 89 PRO A CA 1
ATOM 620 C C . PRO A 1 89 ? 12.802 9.647 -6.645 1.00 93.81 89 PRO A C 1
ATOM 622 O O . PRO A 1 89 ? 12.710 9.139 -7.766 1.00 93.81 89 PRO A O 1
ATOM 625 N N . GLN A 1 90 ? 13.892 10.323 -6.286 1.00 92.56 90 GLN A N 1
ATOM 626 C CA . GLN A 1 90 ? 15.001 10.542 -7.211 1.00 92.56 90 GLN A CA 1
ATOM 627 C C . GLN A 1 90 ? 15.586 9.211 -7.710 1.00 92.56 90 GLN A C 1
ATOM 629 O O . GLN A 1 90 ? 15.876 8.312 -6.926 1.00 92.56 90 GLN A O 1
ATOM 634 N N . GLY A 1 91 ? 15.802 9.103 -9.024 1.00 90.69 91 GLY A N 1
ATOM 635 C CA . GLY A 1 91 ? 16.334 7.887 -9.648 1.00 90.69 91 GLY A CA 1
ATOM 636 C C . GLY A 1 91 ? 15.284 6.806 -9.924 1.00 90.69 91 GLY A C 1
ATOM 637 O O . GLY A 1 91 ? 15.628 5.788 -10.523 1.00 90.69 91 GLY A O 1
ATOM 638 N N . SER A 1 92 ? 14.019 7.035 -9.550 1.00 91.62 92 SER A N 1
ATOM 639 C CA . SER A 1 92 ? 12.906 6.186 -9.979 1.00 91.62 92 SER A CA 1
ATOM 640 C C . SER A 1 92 ? 12.699 6.228 -11.495 1.00 91.62 92 SER A C 1
ATOM 642 O O . SER A 1 92 ? 13.008 7.214 -12.171 1.00 91.62 92 SER A O 1
ATOM 644 N N . GLY A 1 93 ? 12.175 5.123 -12.028 1.00 88.31 93 GLY A N 1
ATOM 645 C CA . GLY A 1 93 ? 11.497 5.095 -13.323 1.00 88.31 93 GLY A CA 1
ATOM 646 C C . GLY A 1 93 ? 9.983 5.246 -13.155 1.00 88.31 93 GLY A C 1
ATOM 647 O O . GLY A 1 93 ? 9.508 6.153 -12.473 1.00 88.31 93 GLY A O 1
ATOM 648 N N . LEU A 1 94 ? 9.212 4.359 -13.785 1.00 88.19 94 LEU A N 1
ATOM 649 C CA . LEU A 1 94 ? 7.751 4.347 -13.666 1.00 88.19 94 LEU A CA 1
ATOM 650 C C . LEU A 1 94 ? 7.287 3.976 -12.247 1.00 88.19 94 LEU A C 1
ATOM 652 O O . LEU A 1 94 ? 7.925 3.179 -11.558 1.00 88.19 94 LEU A O 1
ATOM 656 N N . LEU A 1 95 ? 6.138 4.514 -11.836 1.00 91.69 95 LEU A N 1
ATOM 657 C CA . LEU A 1 95 ? 5.389 4.024 -10.677 1.00 91.69 95 LEU A CA 1
ATOM 658 C C . LEU A 1 95 ? 4.708 2.710 -11.068 1.00 91.69 95 LEU A C 1
ATOM 660 O O . LEU A 1 95 ? 3.739 2.719 -11.816 1.00 91.69 95 LEU A O 1
ATOM 664 N N . LEU A 1 96 ? 5.233 1.586 -10.583 1.00 92.44 96 LEU A N 1
ATOM 665 C CA . LEU A 1 96 ? 4.820 0.248 -11.004 1.00 92.44 96 LEU A CA 1
ATOM 666 C C . LEU A 1 96 ? 3.495 -0.190 -10.398 1.00 92.44 96 LEU A C 1
ATOM 668 O O . LEU A 1 96 ? 2.791 -0.975 -11.007 1.00 92.44 96 LEU A O 1
ATOM 672 N N . GLY A 1 97 ? 3.145 0.267 -9.206 1.00 93.00 97 GLY A N 1
ATOM 673 C CA . GLY A 1 97 ? 1.899 -0.117 -8.557 1.00 93.00 97 GLY A CA 1
ATOM 674 C C . GLY A 1 97 ? 1.674 0.741 -7.332 1.00 93.00 97 GLY A C 1
ATOM 675 O O . GLY A 1 97 ? 2.642 1.179 -6.706 1.00 93.00 97 GLY A O 1
ATOM 676 N N . ALA A 1 98 ? 0.412 1.003 -7.009 1.00 94.56 98 ALA A N 1
ATOM 677 C CA . ALA A 1 98 ? 0.061 1.852 -5.885 1.00 94.56 98 ALA A CA 1
ATOM 678 C C . ALA A 1 98 ? -1.333 1.557 -5.330 1.00 94.56 98 ALA A C 1
ATOM 680 O O . ALA A 1 98 ? -2.210 1.079 -6.050 1.00 94.56 98 ALA A O 1
ATOM 681 N N . LEU A 1 99 ? -1.524 1.864 -4.048 1.00 94.62 99 LEU A N 1
ATOM 682 C CA . LEU A 1 99 ? -2.779 1.676 -3.330 1.00 94.62 99 LEU A CA 1
ATOM 683 C C . LEU A 1 99 ? -2.905 2.711 -2.211 1.00 94.62 99 LEU A C 1
ATOM 685 O O . LEU A 1 99 ? -1.986 2.871 -1.408 1.00 94.62 99 LEU A O 1
ATOM 689 N N . SER A 1 100 ? -4.064 3.349 -2.117 1.00 95.31 100 SER A N 1
ATOM 690 C CA . SER A 1 100 ? -4.447 4.237 -1.025 1.00 95.31 100 SER A CA 1
ATOM 691 C C . SER A 1 100 ? -5.420 3.540 -0.081 1.00 95.31 100 SER A C 1
ATOM 693 O O . SER A 1 100 ? -6.324 2.820 -0.516 1.00 95.31 100 SER A O 1
ATOM 695 N N . ILE A 1 101 ? -5.239 3.762 1.217 1.00 96.62 101 ILE A N 1
ATOM 696 C CA . ILE A 1 101 ? -6.071 3.224 2.290 1.00 96.62 101 ILE A CA 1
ATOM 697 C C . ILE A 1 101 ? -6.478 4.381 3.197 1.00 96.62 101 ILE A C 1
ATOM 699 O O . ILE A 1 101 ? -5.630 5.048 3.791 1.00 96.62 101 ILE A O 1
ATOM 703 N N . THR A 1 102 ? -7.785 4.580 3.332 1.00 96.25 102 THR A N 1
ATOM 704 C CA . THR A 1 102 ? -8.373 5.601 4.199 1.00 96.25 102 THR A CA 1
ATOM 705 C C . THR A 1 102 ? -9.346 4.946 5.170 1.00 96.25 102 THR A C 1
ATOM 707 O O . THR A 1 102 ? -10.214 4.187 4.746 1.00 96.25 102 THR A O 1
ATOM 710 N N . ALA A 1 103 ? -9.247 5.229 6.464 1.00 95.62 103 ALA A N 1
ATOM 711 C CA . ALA A 1 103 ? -10.256 4.862 7.455 1.00 95.62 103 ALA A CA 1
ATOM 712 C C . ALA A 1 103 ? -11.082 6.082 7.877 1.00 95.62 103 ALA A C 1
ATOM 714 O O . ALA A 1 103 ? -10.721 7.227 7.610 1.00 95.62 103 ALA A O 1
ATOM 715 N N . ALA A 1 104 ? -12.197 5.837 8.566 1.00 88.94 104 ALA A N 1
ATOM 716 C CA . ALA A 1 104 ? -12.939 6.908 9.220 1.00 88.94 104 ALA A CA 1
ATOM 717 C C . ALA A 1 104 ? -12.017 7.727 10.162 1.00 88.94 104 ALA A C 1
ATOM 719 O O . ALA A 1 104 ? -11.175 7.129 10.842 1.00 88.94 104 ALA A O 1
ATOM 720 N N . PRO A 1 105 ? -12.176 9.065 10.243 1.00 87.00 105 PRO A N 1
ATOM 721 C CA . PRO A 1 105 ? -11.337 9.911 11.090 1.00 87.00 105 PRO A CA 1
ATOM 722 C C . PRO A 1 105 ? -11.274 9.429 12.544 1.00 87.00 105 PRO A C 1
ATOM 724 O O . PRO A 1 105 ? -12.288 9.026 13.120 1.00 87.00 105 PRO A O 1
ATOM 727 N N . GLY A 1 106 ? -10.080 9.482 13.139 1.00 85.44 106 GLY A N 1
ATOM 728 C CA . GLY A 1 106 ? -9.828 9.042 14.515 1.00 85.44 106 GLY A CA 1
ATOM 729 C C . GLY A 1 106 ? -9.778 7.522 14.725 1.00 85.44 106 GLY A C 1
ATOM 730 O O . GLY A 1 106 ? -9.700 7.071 15.871 1.00 85.44 106 GLY A O 1
ATOM 731 N N . ALA A 1 107 ? -9.827 6.715 13.660 1.00 91.44 107 ALA A N 1
ATOM 732 C CA . ALA A 1 107 ? -9.628 5.274 13.753 1.00 91.44 107 ALA A CA 1
ATOM 733 C C . ALA A 1 107 ? -8.139 4.938 13.931 1.00 91.44 107 ALA A C 1
ATOM 735 O O . ALA A 1 107 ? -7.394 4.819 12.958 1.00 91.44 107 ALA A O 1
ATOM 736 N N . ALA A 1 108 ? -7.723 4.749 15.184 1.00 93.94 108 ALA A N 1
ATOM 737 C CA . ALA A 1 108 ? -6.378 4.282 15.490 1.00 93.94 108 ALA A CA 1
ATOM 738 C C . ALA A 1 108 ? -6.155 2.849 14.980 1.00 93.94 108 ALA A C 1
ATOM 740 O O . ALA A 1 108 ? -7.011 1.976 15.155 1.00 93.94 108 ALA A O 1
ATOM 741 N N . VAL A 1 109 ? -4.989 2.610 14.385 1.00 96.19 109 VAL A N 1
ATOM 742 C CA . VAL A 1 109 ? -4.588 1.304 13.857 1.00 96.19 109 VAL A CA 1
ATOM 743 C C . VAL A 1 109 ? -3.684 0.603 14.867 1.00 96.19 109 VAL A C 1
ATOM 745 O O . VAL A 1 109 ? -2.664 1.143 15.296 1.00 96.19 109 VAL A O 1
ATOM 748 N N . HIS A 1 110 ? -4.048 -0.615 15.261 1.00 97.00 110 HIS A N 1
ATOM 749 C CA . HIS A 1 110 ? -3.346 -1.373 16.305 1.00 97.00 110 HIS A CA 1
ATOM 750 C C . HIS A 1 110 ? -2.478 -2.515 15.774 1.00 97.00 110 HIS A C 1
ATOM 752 O O . HIS A 1 110 ? -1.793 -3.161 16.563 1.00 97.00 110 HIS A O 1
ATOM 758 N N . GLN A 1 111 ? -2.536 -2.786 14.472 1.00 97.25 111 GLN A N 1
ATOM 759 C CA . GLN A 1 111 ? -1.783 -3.851 13.819 1.00 97.25 111 GLN A CA 1
ATOM 760 C C . GLN A 1 111 ? -1.334 -3.401 12.431 1.00 97.25 111 GLN A C 1
ATOM 762 O O . GLN A 1 111 ? -2.026 -2.626 11.767 1.00 97.25 111 GLN A O 1
ATOM 767 N N . ASP A 1 112 ? -0.214 -3.945 11.976 1.00 97.62 112 ASP A N 1
ATOM 768 C CA . ASP A 1 112 ? 0.275 -3.718 10.622 1.00 97.62 112 ASP A CA 1
ATOM 769 C C . ASP A 1 112 ? -0.618 -4.406 9.585 1.00 97.62 112 ASP A C 1
ATOM 771 O O . ASP A 1 112 ? -1.167 -5.489 9.818 1.00 97.62 112 ASP A O 1
ATOM 775 N N . LEU A 1 113 ? -0.778 -3.764 8.429 1.00 98.31 113 LEU A N 1
ATOM 776 C CA . LEU A 1 113 ? -1.607 -4.274 7.337 1.00 98.31 113 LEU A CA 1
ATOM 777 C C . LEU A 1 113 ? -0.750 -5.055 6.343 1.00 98.31 113 LEU A C 1
ATOM 779 O O . LEU A 1 113 ? 0.412 -4.726 6.118 1.00 98.31 113 LEU A O 1
ATOM 783 N N . THR A 1 114 ? -1.331 -6.050 5.677 1.00 98.69 114 THR A N 1
ATOM 784 C CA . THR A 1 114 ? -0.710 -6.628 4.475 1.00 98.69 114 THR A CA 1
ATOM 785 C C . THR A 1 114 ? -1.305 -5.969 3.245 1.00 98.69 114 THR A C 1
ATOM 787 O O . THR A 1 114 ? -2.525 -5.934 3.094 1.00 98.69 114 THR A O 1
ATOM 790 N N . VAL A 1 115 ? -0.454 -5.467 2.359 1.00 98.62 115 VAL A N 1
ATOM 791 C CA . VAL A 1 115 ? -0.860 -4.797 1.124 1.00 98.62 115 VAL A CA 1
ATOM 792 C C . VAL A 1 115 ? -0.375 -5.607 -0.069 1.00 98.62 115 VAL A C 1
ATOM 794 O O . VAL A 1 115 ? 0.764 -6.075 -0.089 1.00 98.62 115 VAL A O 1
ATOM 797 N N . VAL A 1 116 ? -1.253 -5.759 -1.057 1.00 98.12 116 VAL A N 1
ATOM 798 C CA . VAL A 1 116 ? -0.955 -6.361 -2.358 1.00 98.12 116 VAL A CA 1
ATOM 799 C C . VAL A 1 116 ? -1.177 -5.303 -3.428 1.00 98.12 116 VAL A C 1
ATOM 801 O O . VAL A 1 116 ? -2.270 -4.742 -3.525 1.00 98.12 116 VAL A O 1
ATOM 804 N N . LEU A 1 117 ? -0.146 -5.055 -4.228 1.00 96.62 117 LEU A N 1
ATOM 805 C CA . LEU A 1 117 ? -0.173 -4.146 -5.367 1.00 96.62 117 LEU A CA 1
ATOM 806 C C . LEU A 1 117 ? -0.161 -4.962 -6.653 1.00 96.62 117 LEU A C 1
ATOM 808 O O . LEU A 1 117 ? 0.735 -5.783 -6.847 1.00 96.62 117 LEU A O 1
ATOM 812 N N . VAL A 1 118 ?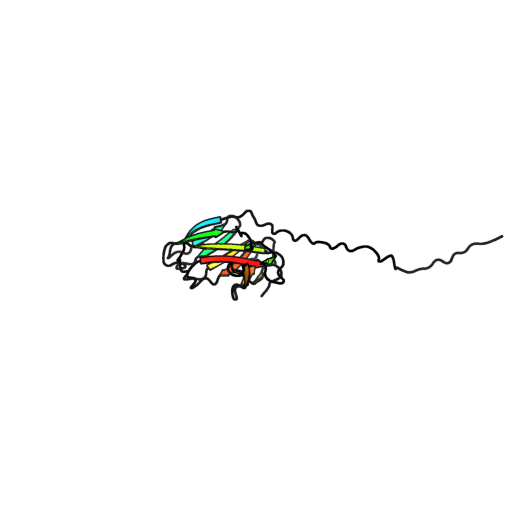 -1.112 -4.708 -7.543 1.00 94.62 118 VAL A N 1
ATOM 813 C CA . VAL A 1 118 ? -0.997 -5.117 -8.945 1.00 94.62 118 VAL A CA 1
ATOM 814 C C . VAL A 1 118 ? 0.015 -4.207 -9.633 1.00 94.62 118 VAL A C 1
ATOM 816 O O . VAL A 1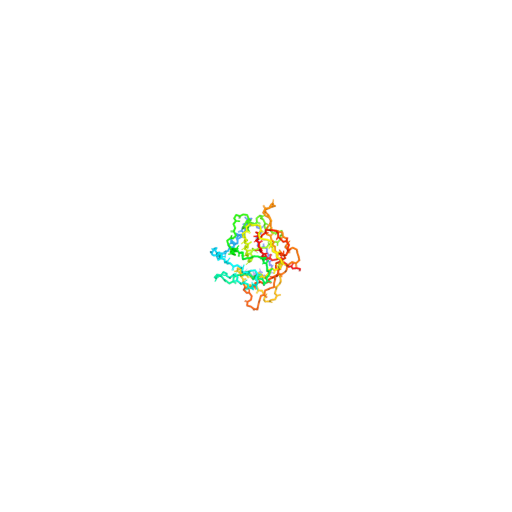 118 ? -0.012 -2.988 -9.458 1.00 94.62 118 VAL A O 1
ATOM 819 N N . LEU A 1 119 ? 0.917 -4.816 -10.397 1.00 93.25 119 LEU A N 1
ATOM 820 C CA . LEU A 1 119 ? 1.988 -4.130 -11.102 1.00 93.25 119 LEU A CA 1
ATOM 821 C C . LEU A 1 119 ? 1.556 -3.777 -12.533 1.00 93.25 119 LEU A C 1
ATOM 823 O O . LEU A 1 119 ? 0.922 -4.573 -13.223 1.00 93.25 119 LEU A O 1
ATOM 827 N N . GLU A 1 120 ? 1.941 -2.593 -13.005 1.00 89.19 120 GLU A N 1
ATOM 828 C CA . GLU A 1 120 ? 1.664 -2.070 -14.348 1.00 89.19 120 GLU A CA 1
ATOM 829 C C . GLU A 1 120 ? 2.308 -2.937 -15.439 1.00 89.19 120 GLU A C 1
ATOM 831 O O . GLU A 1 120 ? 1.826 -3.008 -16.572 1.00 89.19 120 GLU A O 1
ATOM 836 N N . LYS A 1 121 ? 3.392 -3.634 -15.094 1.00 89.31 121 LYS A N 1
ATOM 837 C CA . LYS A 1 121 ? 4.054 -4.603 -15.960 1.00 89.31 121 LYS A CA 1
ATOM 838 C C . LYS A 1 121 ? 4.534 -5.803 -15.157 1.00 89.31 121 LYS A C 1
ATOM 840 O O . LYS A 1 121 ? 4.782 -5.707 -13.959 1.00 89.31 121 LYS A O 1
ATOM 845 N N . ALA A 1 122 ? 4.747 -6.908 -15.865 1.00 92.69 122 ALA A N 1
ATOM 846 C CA . ALA A 1 122 ? 5.366 -8.090 -15.291 1.00 92.69 122 ALA A CA 1
ATOM 847 C C . ALA A 1 122 ? 6.786 -7.773 -14.784 1.00 92.69 122 ALA A C 1
ATOM 849 O O . ALA A 1 122 ? 7.624 -7.269 -15.538 1.00 92.69 122 ALA A O 1
ATOM 850 N N . CYS A 1 123 ? 7.047 -8.122 -13.530 1.00 94.81 123 CYS A N 1
ATOM 851 C CA . CYS A 1 123 ? 8.355 -8.072 -12.887 1.00 94.81 123 CYS A CA 1
ATOM 852 C C . CYS A 1 123 ? 8.913 -9.486 -12.684 1.00 94.81 123 CYS A C 1
ATOM 854 O O . CYS A 1 123 ? 8.215 -10.488 -12.872 1.00 94.81 123 CYS A O 1
ATOM 856 N N . THR A 1 124 ? 10.191 -9.585 -12.321 1.00 97.50 124 THR A N 1
ATOM 857 C CA . THR A 1 124 ? 10.820 -10.890 -12.091 1.00 97.50 124 THR A CA 1
ATOM 858 C C . THR A 1 124 ? 10.267 -11.496 -10.796 1.00 97.50 124 THR A C 1
ATOM 860 O O . THR A 1 124 ? 10.274 -10.826 -9.766 1.00 97.50 124 THR A O 1
ATOM 863 N N . PRO A 1 125 ? 9.808 -12.760 -10.779 1.00 98.00 125 PRO A N 1
ATOM 864 C CA . PRO A 1 125 ? 9.372 -13.398 -9.541 1.00 98.00 125 PRO A CA 1
ATOM 865 C C . PRO A 1 125 ? 10.450 -13.366 -8.452 1.00 98.00 125 PRO A C 1
ATOM 867 O O . PRO A 1 125 ? 11.609 -13.700 -8.704 1.00 98.00 125 PRO A O 1
ATOM 870 N N . GLY A 1 126 ? 10.067 -12.980 -7.235 1.00 97.12 126 GLY A N 1
ATOM 871 C CA . GLY A 1 126 ? 10.981 -12.820 -6.103 1.00 97.12 126 GLY A CA 1
ATOM 872 C C . GLY A 1 126 ? 11.800 -11.525 -6.105 1.00 97.12 126 GLY A C 1
ATOM 873 O O . GLY A 1 126 ? 12.512 -11.285 -5.131 1.00 97.12 126 GLY A O 1
ATOM 874 N N . GLU A 1 127 ? 11.686 -10.689 -7.142 1.00 97.62 127 GLU A N 1
ATOM 875 C CA . GLU A 1 127 ? 12.227 -9.328 -7.147 1.00 97.62 127 GLU A CA 1
ATOM 876 C C . GLU A 1 127 ? 11.659 -8.523 -5.975 1.00 97.62 127 GLU A C 1
ATOM 878 O O . GLU A 1 127 ? 10.530 -8.744 -5.525 1.00 97.62 127 GLU A O 1
ATOM 883 N N . GLN A 1 128 ? 12.475 -7.614 -5.451 1.00 98.25 128 GLN A N 1
ATOM 884 C CA . GLN A 1 128 ? 12.135 -6.792 -4.302 1.00 98.25 128 GLN A CA 1
ATOM 885 C C . GLN A 1 128 ? 12.200 -5.316 -4.672 1.00 98.25 128 GLN A C 1
ATOM 887 O O . GLN A 1 128 ? 13.138 -4.881 -5.343 1.00 98.25 128 GLN A O 1
ATOM 892 N N . PHE A 1 129 ? 11.223 -4.553 -4.192 1.00 98.12 129 PHE A N 1
ATOM 893 C CA . PHE A 1 129 ? 11.154 -3.104 -4.352 1.00 98.12 129 PHE A CA 1
ATOM 894 C C . PHE A 1 129 ? 11.084 -2.423 -2.992 1.00 98.12 129 PHE A C 1
ATOM 896 O O . PHE A 1 129 ? 10.413 -2.914 -2.079 1.00 98.12 129 PHE A O 1
ATOM 903 N N . VAL A 1 130 ? 11.738 -1.268 -2.872 1.00 98.06 130 VAL A N 1
ATOM 904 C CA . VAL A 1 130 ? 11.515 -0.374 -1.730 1.00 98.06 130 VAL A CA 1
ATOM 905 C C . VAL A 1 130 ? 10.086 0.153 -1.812 1.00 98.06 130 VAL A C 1
ATOM 907 O O . VAL A 1 130 ? 9.645 0.603 -2.871 1.00 98.06 130 VAL A O 1
ATOM 910 N N . VAL A 1 131 ? 9.360 0.100 -0.696 1.00 98.38 131 VAL A N 1
ATOM 911 C CA . VAL A 1 131 ? 8.020 0.684 -0.605 1.00 98.38 131 VAL A CA 1
ATOM 912 C C . VAL A 1 131 ? 8.142 2.156 -0.248 1.00 98.38 131 VAL A C 1
ATOM 914 O O . VAL A 1 131 ? 8.858 2.532 0.681 1.00 98.38 131 VAL A O 1
ATOM 917 N N . PHE A 1 132 ? 7.398 2.985 -0.963 1.00 97.62 132 PHE A N 1
ATOM 918 C CA . PHE A 1 132 ? 7.266 4.404 -0.688 1.00 97.62 132 PHE A CA 1
ATOM 919 C C . PHE A 1 132 ? 5.858 4.715 -0.200 1.00 97.62 132 PHE A C 1
ATOM 921 O O . PHE A 1 132 ? 4.893 4.053 -0.582 1.00 97.62 132 PHE A O 1
ATOM 928 N N . GLN A 1 133 ? 5.754 5.738 0.635 1.00 96.38 133 GLN A N 1
ATOM 929 C CA . GLN A 1 133 ? 4.512 6.338 1.081 1.00 96.38 133 GLN A CA 1
ATOM 930 C C . GLN A 1 133 ? 4.476 7.792 0.609 1.00 96.38 133 GLN A C 1
ATOM 932 O O . GLN A 1 133 ? 5.473 8.508 0.719 1.00 96.38 133 GLN A O 1
ATOM 937 N N . PHE A 1 134 ? 3.341 8.238 0.078 1.00 95.12 134 PHE A N 1
ATOM 938 C CA . PHE A 1 134 ? 3.183 9.640 -0.286 1.00 95.12 134 PHE A CA 1
ATOM 939 C C . PHE A 1 134 ? 3.068 10.500 0.975 1.00 95.12 134 PHE A C 1
ATOM 941 O O . PHE A 1 134 ? 2.251 10.221 1.857 1.00 95.12 134 PHE A O 1
ATOM 948 N N . ASN A 1 135 ? 3.881 11.549 1.053 1.00 93.81 135 ASN A N 1
ATOM 949 C CA . ASN A 1 135 ? 3.824 12.552 2.102 1.00 93.81 135 ASN A CA 1
ATOM 950 C C . ASN A 1 135 ? 3.071 13.787 1.573 1.00 93.81 135 ASN A C 1
ATOM 952 O O . ASN A 1 135 ? 3.659 14.591 0.843 1.00 93.81 135 ASN A O 1
ATOM 956 N N . PRO A 1 136 ? 1.797 13.990 1.957 1.00 89.75 136 PRO A N 1
ATOM 957 C CA . PRO A 1 136 ? 1.004 15.114 1.464 1.00 89.75 136 PRO A CA 1
ATOM 958 C C . PRO A 1 136 ? 1.480 16.473 1.992 1.00 89.75 136 PRO A C 1
ATOM 960 O O . PRO A 1 136 ? 1.147 17.494 1.403 1.00 89.75 136 PRO A O 1
ATOM 963 N N . ALA A 1 137 ? 2.258 16.517 3.079 1.00 91.62 137 ALA A N 1
ATOM 964 C CA . ALA A 1 137 ? 2.801 17.769 3.605 1.00 91.62 137 ALA A CA 1
ATOM 965 C C . ALA A 1 137 ? 4.005 18.267 2.793 1.00 91.62 137 ALA A C 1
ATOM 967 O O . ALA A 1 137 ? 4.261 19.469 2.737 1.00 91.62 137 ALA A O 1
ATOM 968 N N . HIS A 1 138 ? 4.756 17.346 2.187 1.00 91.62 138 HIS A N 1
ATOM 969 C CA . HIS A 1 138 ? 5.933 17.659 1.374 1.00 91.62 138 HIS A CA 1
ATOM 970 C C . HIS A 1 138 ? 5.696 17.475 -0.127 1.00 91.62 138 HIS A C 1
ATOM 972 O O . HIS A 1 138 ? 6.561 17.842 -0.919 1.00 91.62 138 HIS A O 1
ATOM 978 N N . HIS A 1 139 ? 4.540 16.933 -0.515 1.00 91.19 139 HIS A N 1
ATOM 979 C CA . HIS A 1 139 ? 4.165 16.654 -1.900 1.00 91.19 139 HIS A CA 1
ATOM 980 C C . HIS A 1 139 ? 5.169 15.738 -2.622 1.00 91.19 139 HIS A C 1
ATOM 982 O O . HIS A 1 139 ? 5.456 15.918 -3.805 1.00 91.19 139 HIS A O 1
ATOM 988 N N . VAL A 1 140 ? 5.727 14.758 -1.901 1.00 94.50 140 VAL A N 1
ATOM 989 C CA . VAL A 1 140 ? 6.735 13.808 -2.405 1.00 94.50 140 VAL A CA 1
ATOM 990 C C . VAL A 1 140 ? 6.490 12.397 -1.879 1.00 94.50 140 VAL A C 1
ATOM 992 O O . VAL A 1 140 ? 5.887 12.204 -0.825 1.00 94.50 140 VAL A O 1
ATOM 995 N N . TRP A 1 141 ? 6.996 11.403 -2.602 1.00 95.31 141 TRP A N 1
ATOM 996 C CA . TRP A 1 141 ? 7.065 10.018 -2.145 1.00 95.31 141 TRP A CA 1
ATOM 997 C C . TRP A 1 141 ? 8.324 9.786 -1.300 1.00 95.31 141 TRP A C 1
ATOM 999 O O . TRP A 1 141 ? 9.448 9.959 -1.770 1.00 95.31 141 TRP A O 1
ATOM 1009 N N . GLU A 1 142 ? 8.138 9.349 -0.057 1.00 95.50 142 GLU A N 1
ATOM 1010 C CA . GLU A 1 142 ? 9.212 9.063 0.900 1.00 95.50 142 GLU A CA 1
ATOM 1011 C C . GLU A 1 142 ? 9.256 7.560 1.196 1.00 95.50 142 GLU A C 1
ATOM 1013 O O . GLU A 1 142 ? 8.236 6.877 1.130 1.00 95.50 142 GLU A O 1
ATOM 1018 N N . SER A 1 143 ? 10.430 7.001 1.497 1.00 95.50 143 SER A N 1
ATOM 1019 C CA . SER A 1 143 ? 10.524 5.576 1.837 1.00 95.50 143 SER A CA 1
ATOM 1020 C C . SER A 1 143 ? 9.669 5.259 3.068 1.00 95.50 143 SER A C 1
ATOM 1022 O O . SER A 1 143 ? 9.780 5.925 4.098 1.00 95.50 143 SER A O 1
ATOM 1024 N N . ALA A 1 144 ? 8.846 4.213 2.982 1.00 94.44 144 ALA A N 1
ATOM 1025 C CA . ALA A 1 144 ? 7.943 3.771 4.045 1.00 94.44 144 ALA A CA 1
ATOM 1026 C C . ALA A 1 144 ? 8.702 2.981 5.133 1.00 94.44 144 ALA A C 1
ATOM 1028 O O . ALA A 1 144 ? 8.435 1.806 5.404 1.00 94.44 144 ALA A O 1
ATOM 1029 N N . GLY A 1 145 ? 9.712 3.612 5.735 1.00 90.69 145 GLY A N 1
ATOM 1030 C CA . GLY A 1 145 ? 10.655 2.957 6.638 1.00 90.69 145 GLY A CA 1
ATOM 1031 C C . GLY A 1 145 ? 11.466 1.876 5.919 1.00 90.69 145 GLY A C 1
ATOM 1032 O O . GLY A 1 145 ? 12.056 2.128 4.873 1.00 90.69 145 GLY A O 1
ATOM 1033 N N . SER A 1 146 ? 11.501 0.670 6.489 1.00 92.88 146 SER A N 1
ATOM 1034 C CA . SER A 1 146 ? 12.204 -0.495 5.932 1.00 92.88 146 SER A CA 1
ATOM 1035 C C . SER A 1 146 ? 11.281 -1.465 5.181 1.00 92.88 146 SER A C 1
ATOM 1037 O O . SER A 1 146 ? 11.623 -2.639 5.038 1.00 92.88 146 SER A O 1
ATOM 1039 N N . ALA A 1 147 ? 10.080 -1.031 4.785 1.00 96.50 147 ALA A N 1
ATOM 1040 C CA . ALA A 1 147 ? 9.132 -1.890 4.086 1.00 96.50 147 ALA A CA 1
ATOM 1041 C C . ALA A 1 147 ? 9.641 -2.238 2.676 1.00 96.50 147 ALA A C 1
ATOM 1043 O O . ALA A 1 147 ? 10.062 -1.372 1.907 1.00 96.50 147 ALA A O 1
ATOM 1044 N N . VAL A 1 148 ? 9.575 -3.527 2.344 1.00 98.06 148 VAL A N 1
ATOM 1045 C CA . VAL A 1 148 ? 9.992 -4.081 1.053 1.00 98.06 148 VAL A CA 1
ATOM 1046 C C . VAL A 1 148 ? 8.843 -4.902 0.490 1.00 98.06 148 VAL A C 1
ATOM 1048 O O . VAL A 1 148 ? 8.299 -5.763 1.184 1.00 98.06 148 VAL A O 1
ATOM 1051 N N . ALA A 1 149 ? 8.486 -4.643 -0.766 1.00 98.38 149 ALA A N 1
ATOM 1052 C CA . ALA A 1 149 ? 7.500 -5.428 -1.490 1.00 98.38 149 ALA A CA 1
ATOM 1053 C C . ALA A 1 149 ? 8.181 -6.531 -2.286 1.00 98.38 149 ALA A C 1
ATOM 1055 O O . ALA A 1 149 ? 9.126 -6.272 -3.028 1.00 98.38 149 ALA A O 1
ATOM 1056 N N . GLN A 1 150 ? 7.692 -7.759 -2.129 1.00 98.62 150 GLN A N 1
ATOM 1057 C CA . GLN A 1 150 ? 8.194 -8.925 -2.841 1.00 98.62 150 GLN A CA 1
ATOM 1058 C C . GLN A 1 150 ? 7.242 -9.305 -3.970 1.00 98.62 150 GLN A C 1
ATOM 1060 O O . GLN A 1 150 ? 6.047 -9.507 -3.740 1.00 98.62 150 GLN A O 1
ATOM 1065 N N . VAL A 1 151 ? 7.787 -9.443 -5.177 1.00 98.38 151 VAL A N 1
ATOM 1066 C CA . VAL A 1 151 ? 7.046 -9.871 -6.362 1.00 98.38 151 VAL A CA 1
ATOM 1067 C C . VAL A 1 151 ? 6.687 -11.354 -6.255 1.00 98.38 151 VAL A C 1
ATOM 1069 O O . VAL A 1 151 ? 7.543 -12.206 -5.997 1.00 98.38 151 VAL A O 1
ATOM 1072 N N . GLY A 1 152 ? 5.409 -11.659 -6.466 1.00 96.62 152 GLY A N 1
ATOM 1073 C CA . GLY A 1 152 ? 4.854 -13.006 -6.451 1.00 96.62 152 GLY A CA 1
ATOM 1074 C C . GLY A 1 152 ? 5.327 -13.883 -7.613 1.00 96.62 152 GLY A C 1
ATOM 1075 O O . GLY A 1 152 ? 6.019 -13.450 -8.533 1.00 96.62 152 GLY A O 1
ATOM 1076 N N . ALA A 1 153 ? 4.933 -15.157 -7.580 1.00 96.12 153 ALA A N 1
ATOM 1077 C CA . ALA A 1 153 ? 5.366 -16.159 -8.559 1.00 96.12 153 ALA A CA 1
ATOM 1078 C C . ALA A 1 153 ? 4.902 -15.872 -10.001 1.00 96.12 153 ALA A C 1
ATOM 1080 O O . ALA A 1 153 ? 5.531 -16.335 -10.950 1.00 96.12 153 ALA A O 1
ATOM 1081 N N . ASP A 1 154 ? 3.808 -15.128 -10.165 1.00 92.19 154 ASP A N 1
ATOM 1082 C CA . ASP A 1 154 ? 3.245 -14.738 -11.461 1.00 92.19 154 ASP A CA 1
ATOM 1083 C C . ASP A 1 154 ? 3.894 -13.475 -12.057 1.00 92.19 154 ASP A C 1
ATOM 1085 O O . ASP A 1 154 ? 3.623 -13.120 -13.208 1.00 92.19 154 ASP A O 1
ATOM 1089 N N . GLY A 1 155 ? 4.750 -12.793 -11.289 1.00 94.25 155 GLY A N 1
ATOM 1090 C CA . GLY A 1 155 ? 5.363 -11.531 -11.688 1.00 94.25 155 GLY A CA 1
ATOM 1091 C C . GLY A 1 155 ? 4.387 -10.354 -11.779 1.00 94.25 155 GLY A C 1
ATOM 1092 O O . GLY A 1 155 ? 4.801 -9.285 -12.214 1.00 94.25 155 GLY A O 1
ATOM 1093 N N . GLN A 1 156 ? 3.108 -10.525 -11.425 1.00 95.31 156 GLN A N 1
ATOM 1094 C CA . GLN A 1 156 ? 2.062 -9.508 -11.622 1.00 95.31 156 GLN A CA 1
ATOM 1095 C C . GLN A 1 156 ? 1.733 -8.729 -10.354 1.00 95.31 156 GLN A C 1
ATOM 1097 O O . GLN A 1 156 ? 1.160 -7.646 -10.438 1.00 95.31 156 GLN A O 1
ATOM 1102 N N . MET A 1 157 ? 2.049 -9.281 -9.184 1.00 95.88 157 MET A N 1
ATOM 1103 C CA . MET A 1 157 ? 1.706 -8.673 -7.903 1.00 95.88 157 MET A CA 1
ATOM 1104 C C . MET A 1 157 ? 2.929 -8.546 -7.009 1.00 95.88 157 MET A C 1
ATOM 1106 O O . MET A 1 157 ? 3.794 -9.421 -7.014 1.00 95.88 157 MET A O 1
ATOM 1110 N N . ALA A 1 158 ? 2.969 -7.489 -6.203 1.00 97.81 158 ALA A N 1
ATOM 1111 C CA . ALA A 1 158 ? 3.944 -7.325 -5.135 1.00 97.81 158 ALA A CA 1
ATOM 1112 C C . ALA A 1 158 ? 3.242 -7.199 -3.779 1.00 97.81 158 ALA A C 1
ATOM 1114 O O . ALA A 1 158 ? 2.267 -6.459 -3.645 1.00 97.81 158 ALA A O 1
ATOM 1115 N N . THR A 1 159 ? 3.753 -7.907 -2.773 1.00 98.56 159 THR A N 1
ATOM 1116 C CA . THR A 1 159 ? 3.160 -7.966 -1.429 1.00 98.56 159 THR A CA 1
ATOM 1117 C C . THR A 1 159 ? 4.128 -7.422 -0.389 1.00 98.56 159 THR A C 1
ATOM 1119 O O . THR A 1 159 ? 5.314 -7.752 -0.427 1.00 98.56 159 THR A O 1
ATOM 1122 N N . PHE A 1 160 ? 3.630 -6.634 0.564 1.00 98.62 160 PHE A N 1
ATOM 1123 C CA . PHE A 1 160 ? 4.408 -6.139 1.704 1.00 98.62 160 PHE A CA 1
ATOM 1124 C C . PHE A 1 160 ? 3.560 -5.987 2.968 1.00 98.62 160 PHE A C 1
ATOM 1126 O O . PHE A 1 160 ? 2.328 -5.957 2.921 1.00 98.62 160 PHE A O 1
ATOM 1133 N N . THR A 1 161 ? 4.245 -5.852 4.103 1.00 98.38 161 THR A N 1
ATOM 1134 C CA . THR A 1 161 ? 3.647 -5.419 5.370 1.00 98.38 161 THR A CA 1
ATOM 1135 C C . THR A 1 161 ? 3.815 -3.910 5.511 1.00 98.38 161 THR A C 1
ATOM 1137 O O . THR A 1 161 ? 4.937 -3.403 5.483 1.00 98.38 161 THR A O 1
ATOM 1140 N N . ALA A 1 162 ? 2.704 -3.192 5.639 1.00 96.94 162 ALA A N 1
ATOM 1141 C CA . ALA A 1 162 ? 2.665 -1.757 5.862 1.00 96.94 162 ALA A CA 1
ATOM 1142 C C . ALA A 1 162 ? 2.770 -1.456 7.363 1.00 96.94 162 ALA A C 1
ATOM 1144 O O . ALA A 1 162 ? 1.938 -1.920 8.143 1.00 96.94 162 ALA A O 1
ATOM 1145 N N . ASN A 1 163 ? 3.767 -0.659 7.754 1.00 94.38 163 ASN A N 1
ATOM 1146 C CA . ASN A 1 163 ? 3.987 -0.243 9.143 1.00 94.38 163 ASN A CA 1
ATOM 1147 C C . ASN A 1 163 ? 2.933 0.800 9.551 1.00 94.38 163 ASN A C 1
ATOM 1149 O O . ASN A 1 163 ? 3.163 2.005 9.449 1.00 94.38 163 ASN A O 1
ATOM 1153 N N . THR A 1 164 ? 1.759 0.336 9.965 1.00 95.12 164 THR A N 1
ATOM 1154 C CA . THR A 1 164 ? 0.597 1.178 10.293 1.00 95.12 164 THR A CA 1
ATOM 1155 C C . THR A 1 164 ? 0.264 1.173 11.778 1.00 95.12 164 THR A C 1
ATOM 1157 O O . THR A 1 164 ? -0.576 1.954 12.221 1.00 95.12 164 THR A O 1
ATOM 1160 N N . THR A 1 165 ? 0.892 0.304 12.569 1.00 95.19 165 THR A N 1
ATOM 1161 C CA . THR A 1 165 ? 0.654 0.237 14.012 1.00 95.19 165 THR A CA 1
ATOM 1162 C C . THR A 1 165 ? 0.972 1.569 14.691 1.00 95.19 165 THR A C 1
ATOM 1164 O O . THR A 1 165 ? 2.055 2.128 14.537 1.00 95.19 165 THR A O 1
ATOM 1167 N N . GLY A 1 166 ? 0.030 2.063 15.493 1.00 92.81 166 GLY A N 1
ATOM 1168 C CA . GLY A 1 166 ? 0.172 3.308 16.245 1.00 92.81 166 GLY A CA 1
ATOM 1169 C C . GLY A 1 166 ? -0.243 4.562 15.476 1.00 92.81 166 GLY A C 1
ATOM 1170 O O . GLY A 1 166 ? -0.275 5.635 16.079 1.00 92.81 166 GLY A O 1
ATOM 1171 N N . LEU A 1 167 ? -0.613 4.447 14.195 1.00 93.12 167 LEU A N 1
ATOM 1172 C CA . LEU A 1 167 ? -1.242 5.551 13.474 1.00 93.12 167 LEU A CA 1
ATOM 1173 C C . LEU A 1 167 ? -2.573 5.909 14.144 1.00 93.12 167 LEU A C 1
ATOM 1175 O O . LEU A 1 167 ? -3.410 5.039 14.385 1.00 93.12 167 LEU A O 1
ATOM 1179 N N . THR A 1 168 ? -2.767 7.191 14.449 1.00 91.75 168 THR A N 1
ATOM 1180 C CA . THR A 1 168 ? -4.018 7.717 15.025 1.00 91.75 168 THR A CA 1
ATOM 1181 C C . THR A 1 168 ? -5.074 8.011 13.963 1.00 91.75 168 THR A C 1
ATOM 1183 O O . THR A 1 168 ? -6.256 8.118 14.283 1.00 91.75 168 THR A O 1
ATOM 1186 N N . GLU A 1 169 ? -4.640 8.127 12.710 1.00 90.00 169 GLU A N 1
ATOM 1187 C CA . GLU A 1 169 ? -5.462 8.286 11.517 1.00 90.00 169 GLU A CA 1
ATOM 1188 C C . GLU A 1 169 ? -4.845 7.433 10.406 1.00 90.00 169 GLU A C 1
ATOM 1190 O O . GLU A 1 169 ? -3.627 7.437 10.220 1.00 90.00 169 GLU A O 1
ATOM 1195 N N . LEU A 1 170 ? -5.675 6.676 9.687 1.00 94.62 170 LEU A N 1
ATOM 1196 C CA . LEU A 1 170 ? -5.237 5.900 8.532 1.00 94.62 170 LEU A CA 1
ATOM 1197 C C . LEU A 1 170 ? -5.653 6.642 7.268 1.00 94.62 170 LEU A C 1
ATOM 1199 O O . LEU A 1 170 ? -6.791 6.517 6.830 1.00 94.62 170 LEU A O 1
ATOM 1203 N N . GLU A 1 171 ? -4.728 7.411 6.711 1.00 94.00 171 GLU A N 1
ATOM 1204 C CA . GLU A 1 171 ? -4.823 8.026 5.388 1.00 94.00 171 GLU A CA 1
ATOM 1205 C C . GLU A 1 171 ? -3.440 7.920 4.746 1.00 94.00 171 GLU A C 1
ATOM 1207 O O . GLU A 1 171 ? -2.544 8.723 5.001 1.00 94.00 171 GLU A O 1
ATOM 1212 N N . VAL A 1 172 ? -3.227 6.835 4.004 1.00 94.62 172 VAL A N 1
ATOM 1213 C CA . VAL A 1 172 ? -1.910 6.482 3.465 1.00 94.62 172 VAL A CA 1
ATOM 1214 C C . VAL A 1 172 ? -2.031 6.047 2.015 1.00 94.62 172 VAL A C 1
ATOM 1216 O O . VAL A 1 172 ? -2.930 5.286 1.668 1.00 94.62 172 VAL A O 1
ATOM 1219 N N . SER A 1 173 ? -1.093 6.493 1.186 1.00 95.44 173 SER A N 1
ATOM 1220 C CA . SER A 1 173 ? -0.910 6.025 -0.188 1.00 95.44 173 SER A CA 1
ATOM 1221 C C . SER A 1 173 ? 0.453 5.356 -0.282 1.00 95.44 173 SER A C 1
ATOM 1223 O O . SER A 1 173 ? 1.460 5.986 0.033 1.00 95.44 173 SER A O 1
ATOM 1225 N N . TYR A 1 174 ? 0.486 4.091 -0.693 1.00 97.00 174 TYR A N 1
ATOM 1226 C CA . TYR A 1 174 ? 1.712 3.326 -0.906 1.00 97.00 174 TYR A CA 1
ATOM 1227 C C . TYR A 1 174 ? 1.991 3.128 -2.390 1.00 97.00 174 TYR A C 1
ATOM 1229 O O . TYR A 1 174 ? 1.059 3.027 -3.187 1.00 9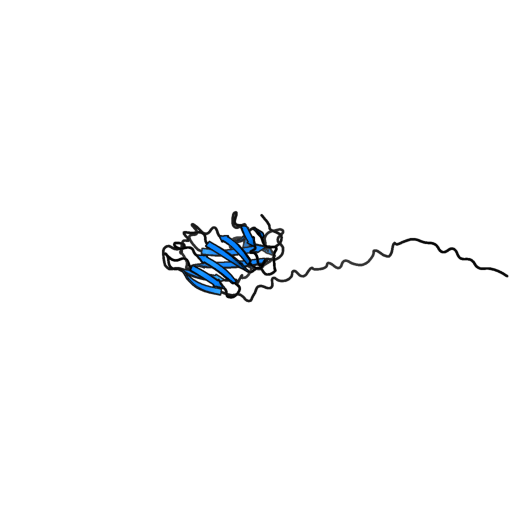7.00 174 TYR A O 1
ATOM 1237 N N . GLY A 1 175 ? 3.270 3.024 -2.742 1.00 95.81 175 GLY A N 1
ATOM 1238 C CA . GLY A 1 175 ? 3.716 2.828 -4.112 1.00 95.81 175 GLY A CA 1
ATOM 1239 C C . GLY A 1 175 ? 5.077 2.146 -4.200 1.00 95.81 175 GLY A C 1
ATOM 1240 O O . GLY A 1 175 ? 5.895 2.231 -3.282 1.00 95.81 175 GLY A O 1
ATOM 1241 N N . VAL A 1 176 ? 5.317 1.467 -5.319 1.00 96.62 176 VAL A N 1
ATOM 1242 C CA . VAL A 1 176 ? 6.623 0.898 -5.685 1.00 96.62 176 VAL A CA 1
ATOM 1243 C C . VAL A 1 176 ? 7.044 1.425 -7.049 1.00 96.62 176 VAL A C 1
ATOM 1245 O O . VAL A 1 176 ? 6.222 1.549 -7.953 1.00 96.62 176 VAL A O 1
ATOM 1248 N N . PHE A 1 177 ? 8.326 1.735 -7.211 1.00 95.12 177 PHE A N 1
ATOM 1249 C CA . PHE A 1 177 ? 8.850 2.380 -8.413 1.00 95.12 177 PHE A CA 1
ATOM 1250 C C . PHE A 1 177 ? 9.895 1.504 -9.099 1.00 95.12 177 PHE A C 1
ATOM 1252 O O . PHE A 1 177 ? 10.643 0.775 -8.447 1.00 95.12 177 PHE A O 1
ATOM 1259 N N . GLU A 1 178 ? 9.992 1.621 -10.420 1.00 92.75 178 GLU A N 1
ATOM 1260 C CA . GLU A 1 178 ? 11.100 1.047 -11.177 1.00 92.75 178 GLU A CA 1
ATOM 1261 C C . GLU A 1 178 ? 12.445 1.575 -10.679 1.00 92.75 178 GLU A C 1
ATOM 1263 O O . GLU A 1 178 ? 12.566 2.736 -10.279 1.00 92.75 178 GLU A O 1
ATOM 1268 N N . ASN A 1 179 ? 13.472 0.734 -10.810 1.00 92.69 179 ASN A N 1
ATOM 1269 C CA .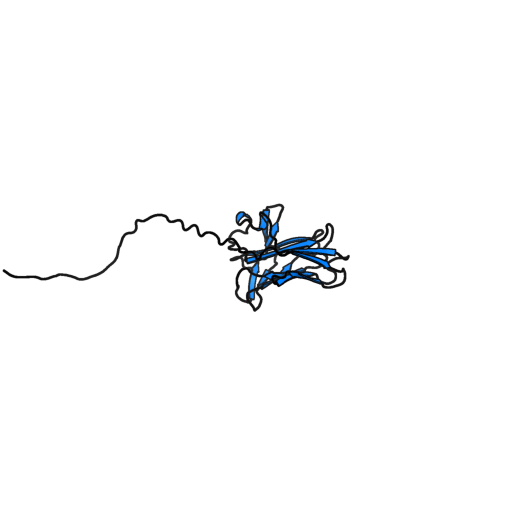 ASN A 1 179 ? 14.873 1.018 -10.489 1.00 92.69 179 ASN A CA 1
ATOM 1270 C C . ASN A 1 179 ? 15.173 1.214 -8.994 1.00 92.69 179 ASN A C 1
ATOM 1272 O O . ASN A 1 179 ? 16.336 1.414 -8.644 1.00 92.69 179 ASN A O 1
ATOM 1276 N N . LEU A 1 180 ? 14.167 1.139 -8.114 1.00 93.44 180 LEU A N 1
ATOM 1277 C CA . LEU A 1 180 ? 14.330 1.327 -6.672 1.00 93.44 180 LEU A CA 1
ATOM 1278 C C . LEU A 1 180 ? 14.190 -0.001 -5.921 1.00 93.44 180 LEU A C 1
ATOM 1280 O O . LEU A 1 180 ? 13.102 -0.423 -5.525 1.00 93.44 180 LEU A O 1
ATOM 1284 N N . HIS A 1 181 ? 15.338 -0.639 -5.712 1.00 93.38 181 HIS A N 1
ATOM 1285 C CA . HIS A 1 181 ? 15.495 -1.909 -5.005 1.00 93.38 181 HIS A CA 1
ATOM 1286 C C . HIS A 1 181 ? 16.175 -1.680 -3.642 1.00 93.38 181 HIS A C 1
ATOM 1288 O O . HIS A 1 181 ? 16.879 -0.675 -3.499 1.00 93.38 181 HIS A O 1
ATOM 1294 N N . PRO A 1 182 ? 15.932 -2.546 -2.640 1.00 86.38 182 PRO A N 1
ATOM 1295 C CA . PRO A 1 182 ? 16.573 -2.446 -1.327 1.00 86.38 182 PRO A CA 1
ATOM 1296 C C . PRO A 1 182 ? 18.093 -2.674 -1.362 1.00 86.38 182 PRO A C 1
ATOM 1298 O O . PRO A 1 182 ? 18.589 -3.333 -2.306 1.00 86.38 182 PRO A O 1
#

pLDDT: mean 83.29, std 21.81, range [31.28, 98.69]